Protein AF-A0A1Z4QZM4-F1 (afdb_monomer_lite)

Radius of gyration: 17.07 Å; chains: 1; bounding box: 27×51×29 Å

Foldseek 3Di:
DDDPVVLVVLVVVCVVVVHDSVVSVVVVVVVVVVVVCVVVVVPPDPPPPPVDDD

Secondary structure (DSSP, 8-state):
---HHHHHHHHHHHHHTTS-HHHHHHHHHHHHHHHHHHHTT-S-----------

Sequence (54 aa):
MIEEDVAELVKQLAQKHSLPTATFAASIFNKLVRDLANEEGLLGKQKITSDRKT

Structure (mmCIF, N/CA/C/O backbone):
data_AF-A0A1Z4QZM4-F1
#
_entry.id   AF-A0A1Z4QZM4-F1
#
loop_
_atom_site.group_PDB
_atom_site.id
_atom_site.type_symbol
_atom_site.label_atom_id
_atom_site.label_alt_id
_atom_site.label_comp_id
_atom_site.label_asym_id
_atom_site.label_entity_id
_atom_site.label_seq_id
_atom_site.pdbx_PDB_ins_code
_atom_site.Cartn_x
_atom_site.Cartn_y
_atom_site.Cartn_z
_atom_site.occupancy
_atom_site.B_iso_or_equiv
_atom_site.auth_seq_id
_atom_site.auth_comp_id
_atom_site.auth_asym_id
_atom_site.auth_atom_id
_atom_site.pdbx_PDB_model_num
ATOM 1 N N . MET A 1 1 ? 12.115 6.842 8.698 1.00 59.66 1 MET A N 1
ATOM 2 C CA . MET A 1 1 ? 10.977 7.423 9.439 1.00 59.66 1 MET A CA 1
ATOM 3 C C . MET A 1 1 ? 9.901 7.703 8.404 1.00 59.66 1 MET A C 1
ATOM 5 O O . MET A 1 1 ? 10.256 8.232 7.362 1.00 59.66 1 MET A O 1
ATOM 9 N N . ILE A 1 2 ? 8.666 7.234 8.600 1.00 66.75 2 ILE A N 1
ATOM 10 C CA . ILE A 1 2 ? 7.559 7.558 7.684 1.00 66.75 2 ILE A CA 1
ATOM 11 C C . ILE A 1 2 ? 7.115 8.979 8.035 1.00 66.75 2 ILE A C 1
ATOM 13 O O . ILE A 1 2 ? 6.975 9.279 9.219 1.00 66.75 2 ILE A O 1
ATOM 17 N N . GLU A 1 3 ? 6.959 9.842 7.034 1.00 86.19 3 GLU A N 1
ATOM 18 C CA . GLU A 1 3 ? 6.412 11.188 7.224 1.00 86.19 3 GLU A CA 1
ATOM 19 C C . GLU A 1 3 ? 5.012 11.093 7.843 1.00 86.19 3 GLU A C 1
ATOM 21 O O . GLU A 1 3 ? 4.216 10.227 7.471 1.00 86.19 3 GLU A O 1
ATOM 26 N N . GLU A 1 4 ? 4.721 11.956 8.813 1.00 80.25 4 GLU A N 1
ATOM 27 C CA . GLU A 1 4 ? 3.489 11.891 9.612 1.00 80.25 4 GLU A CA 1
ATOM 28 C C . GLU A 1 4 ? 2.232 11.956 8.721 1.00 80.25 4 GLU A C 1
ATOM 30 O O . GLU A 1 4 ? 1.282 11.192 8.910 1.00 80.25 4 GLU A O 1
ATOM 35 N N . ASP A 1 5 ? 2.305 12.746 7.648 1.00 87.38 5 ASP A N 1
ATOM 36 C CA . ASP A 1 5 ? 1.263 12.886 6.628 1.00 87.38 5 ASP A CA 1
ATOM 37 C C . ASP A 1 5 ? 0.970 11.566 5.893 1.00 87.38 5 ASP A C 1
ATOM 39 O O . ASP A 1 5 ? -0.181 11.229 5.605 1.00 87.38 5 ASP A O 1
ATOM 43 N N . VAL A 1 6 ? 2.006 10.766 5.626 1.00 87.88 6 VAL A N 1
ATOM 44 C CA . VAL A 1 6 ? 1.872 9.472 4.944 1.00 87.88 6 VAL A CA 1
ATOM 45 C C . VAL A 1 6 ? 1.228 8.444 5.870 1.00 87.88 6 VAL A C 1
ATOM 47 O O . VAL A 1 6 ? 0.396 7.651 5.424 1.00 87.88 6 VAL A O 1
ATOM 50 N N . ALA A 1 7 ? 1.562 8.460 7.161 1.00 88.44 7 ALA A N 1
ATOM 51 C CA . ALA A 1 7 ? 0.948 7.561 8.135 1.00 88.44 7 ALA A CA 1
ATOM 52 C C . ALA A 1 7 ? -0.566 7.816 8.267 1.00 88.44 7 ALA A C 1
ATOM 54 O O . ALA A 1 7 ? -1.354 6.862 8.290 1.00 88.44 7 ALA A O 1
ATOM 55 N N . GLU A 1 8 ? -0.981 9.086 8.279 1.00 92.62 8 GLU A N 1
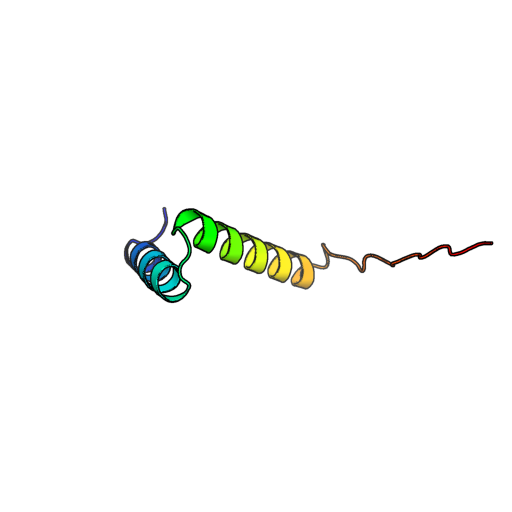ATOM 56 C CA . GLU A 1 8 ? -2.397 9.455 8.351 1.00 92.62 8 GLU A CA 1
ATOM 57 C C . GLU A 1 8 ? -3.145 9.081 7.059 1.00 92.62 8 GLU A C 1
ATOM 59 O O . GLU A 1 8 ? -4.228 8.491 7.119 1.00 92.62 8 GLU A O 1
ATOM 64 N N . LEU A 1 9 ? -2.535 9.296 5.887 1.00 93.31 9 LEU A N 1
ATOM 65 C CA . LEU A 1 9 ? -3.095 8.850 4.604 1.00 93.31 9 LEU A CA 1
ATOM 66 C C . LEU A 1 9 ? -3.286 7.328 4.552 1.00 93.31 9 LEU A C 1
ATOM 68 O O . LEU A 1 9 ? -4.345 6.848 4.141 1.00 93.31 9 LEU A O 1
ATOM 72 N N . VAL A 1 10 ? -2.300 6.550 5.007 1.00 93.00 10 VAL A N 1
ATOM 73 C CA . VAL A 1 10 ? -2.389 5.080 5.056 1.00 93.00 10 VAL A CA 1
ATOM 74 C C . VAL A 1 10 ? -3.538 4.634 5.960 1.00 93.00 10 VAL A C 1
ATOM 76 O O . VAL A 1 10 ? -4.269 3.708 5.607 1.00 93.00 10 VAL A O 1
ATOM 79 N N . LYS A 1 11 ? -3.746 5.304 7.096 1.00 93.50 11 LYS A N 1
ATOM 80 C CA . LYS A 1 11 ? -4.850 5.014 8.019 1.00 93.50 11 LYS A CA 1
ATOM 81 C C . LYS A 1 11 ? -6.217 5.341 7.410 1.00 93.50 11 LYS A C 1
ATOM 83 O O . LYS A 1 11 ? -7.118 4.505 7.490 1.00 93.50 11 LYS A O 1
ATOM 88 N N . GLN A 1 12 ? -6.370 6.497 6.764 1.00 96.12 12 GLN A N 1
ATOM 89 C CA . GLN A 1 12 ? -7.617 6.882 6.086 1.00 96.12 12 GLN A CA 1
ATOM 90 C C . GLN A 1 12 ? -7.961 5.925 4.938 1.00 96.12 12 GLN A C 1
ATOM 92 O O . GLN A 1 12 ? -9.106 5.488 4.791 1.00 96.12 12 GLN A O 1
ATOM 97 N N . LEU A 1 13 ? -6.961 5.546 4.140 1.00 95.44 13 LEU A N 1
ATOM 98 C CA . LEU A 1 13 ? -7.142 4.590 3.053 1.00 95.44 13 LEU A CA 1
ATOM 99 C C . LEU A 1 13 ? -7.472 3.192 3.588 1.00 95.44 13 LEU A C 1
ATOM 101 O O . LEU A 1 13 ? -8.404 2.561 3.094 1.00 95.44 13 LEU A O 1
ATOM 105 N N . ALA A 1 14 ? -6.798 2.728 4.640 1.00 96.56 14 ALA A N 1
ATOM 106 C CA . ALA A 1 14 ? -7.112 1.445 5.267 1.00 96.56 14 ALA A CA 1
ATOM 107 C C . ALA A 1 14 ? -8.575 1.375 5.740 1.00 96.56 14 ALA A C 1
ATOM 109 O O . ALA A 1 14 ? -9.267 0.394 5.458 1.00 96.56 14 ALA A O 1
ATOM 110 N N . GLN A 1 15 ? -9.079 2.449 6.360 1.00 95.94 15 GLN A N 1
ATOM 111 C CA . GLN A 1 15 ? -10.487 2.567 6.754 1.00 95.94 15 GLN A CA 1
ATOM 112 C C . GLN A 1 15 ? -11.433 2.510 5.549 1.00 95.94 15 GLN A C 1
ATOM 114 O O . GLN A 1 15 ? -12.390 1.737 5.562 1.00 95.94 15 GLN A O 1
ATOM 119 N N . LYS A 1 16 ? -11.143 3.260 4.477 1.00 96.69 16 LYS A N 1
ATOM 120 C CA . LYS A 1 16 ? -11.933 3.236 3.232 1.00 96.69 16 LYS A CA 1
ATOM 121 C C . LYS A 1 16 ? -12.007 1.835 2.614 1.00 96.69 16 LYS A C 1
ATOM 123 O O . LYS A 1 16 ? -13.025 1.468 2.035 1.00 96.69 16 LYS A O 1
ATOM 128 N N . HIS A 1 17 ? -10.939 1.056 2.755 1.00 91.94 17 HIS A N 1
ATOM 129 C CA . HIS A 1 17 ? -10.845 -0.315 2.262 1.00 91.94 17 HIS A CA 1
ATOM 130 C C . HIS A 1 17 ? -11.327 -1.373 3.271 1.00 91.94 17 HIS A C 1
ATOM 132 O O . HIS A 1 17 ? -11.262 -2.559 2.961 1.00 91.94 17 HIS A O 1
ATOM 138 N N . SER A 1 18 ? -11.838 -0.971 4.444 1.00 95.81 18 SER A N 1
ATOM 139 C CA . SER A 1 18 ? -12.264 -1.875 5.527 1.00 95.81 18 SER A CA 1
ATOM 140 C C . SER A 1 18 ? -11.181 -2.882 5.940 1.00 95.81 18 SER A C 1
ATOM 142 O O . SER A 1 18 ? -11.469 -4.039 6.246 1.00 95.81 18 SER A O 1
ATOM 144 N N . LEU A 1 19 ? -9.919 -2.446 5.937 1.00 93.19 19 LEU A N 1
ATOM 145 C CA . LEU A 1 19 ? -8.764 -3.262 6.299 1.00 93.19 19 LEU A CA 1
ATOM 146 C C . LEU A 1 19 ? -8.058 -2.693 7.534 1.00 93.19 19 LEU A C 1
ATOM 148 O O . LEU A 1 19 ? -8.012 -1.474 7.715 1.00 93.19 19 LEU A O 1
ATOM 152 N N . PRO A 1 20 ? -7.434 -3.545 8.365 1.00 96.12 20 PRO A N 1
ATOM 153 C CA . PRO A 1 20 ? -6.505 -3.072 9.382 1.00 96.12 20 PRO A CA 1
ATOM 154 C C . PRO A 1 20 ? -5.357 -2.285 8.737 1.00 96.12 20 PRO A C 1
ATOM 156 O O . PRO A 1 20 ? -4.805 -2.713 7.720 1.00 96.12 20 PRO A O 1
ATOM 159 N N . THR A 1 21 ? -4.949 -1.171 9.350 1.00 92.25 21 THR A N 1
ATOM 160 C CA . THR A 1 21 ? -3.899 -0.281 8.820 1.00 92.25 21 THR A CA 1
ATOM 161 C C . THR A 1 21 ? -2.612 -1.026 8.475 1.00 92.25 21 THR A C 1
ATOM 163 O O . THR A 1 21 ? -2.050 -0.818 7.404 1.00 92.25 21 THR A O 1
ATOM 166 N N . ALA A 1 22 ? -2.177 -1.949 9.337 1.00 93.06 22 ALA A N 1
ATOM 167 C CA . ALA A 1 22 ? -0.985 -2.760 9.100 1.00 93.06 22 ALA A CA 1
ATOM 168 C C . ALA A 1 22 ? -1.136 -3.688 7.881 1.00 93.06 22 ALA A C 1
ATOM 170 O O . ALA A 1 22 ? -0.223 -3.796 7.067 1.00 93.06 22 ALA A O 1
ATOM 171 N N . THR A 1 23 ? -2.300 -4.325 7.722 1.00 93.56 23 THR A N 1
ATOM 172 C CA . THR A 1 23 ? -2.601 -5.199 6.579 1.00 93.56 23 THR A CA 1
ATOM 173 C C . THR A 1 23 ? -2.635 -4.410 5.275 1.00 93.56 23 THR A C 1
ATOM 175 O O . THR A 1 23 ? -2.061 -4.840 4.275 1.00 93.56 23 THR A O 1
ATOM 178 N N . PHE A 1 24 ? -3.266 -3.235 5.292 1.00 95.00 24 PHE A N 1
ATOM 179 C CA . PHE A 1 24 ? -3.304 -2.344 4.138 1.00 95.00 24 PHE A CA 1
ATOM 180 C C . PHE A 1 24 ? -1.893 -1.874 3.757 1.00 95.00 24 PHE A C 1
ATOM 182 O O . PHE A 1 24 ? -1.488 -2.025 2.605 1.00 95.00 24 PHE A O 1
ATOM 189 N N . ALA A 1 25 ? -1.107 -1.402 4.728 1.00 93.06 25 ALA A N 1
ATOM 190 C CA . ALA A 1 25 ? 0.273 -0.972 4.509 1.00 93.06 25 ALA A CA 1
ATOM 191 C C . ALA A 1 25 ? 1.144 -2.095 3.922 1.00 93.06 25 ALA A C 1
ATOM 193 O O . ALA A 1 25 ? 1.847 -1.874 2.937 1.00 93.06 25 ALA A O 1
ATOM 194 N N . ALA A 1 26 ? 1.049 -3.312 4.467 1.00 94.00 26 ALA A N 1
ATOM 195 C CA . ALA A 1 26 ? 1.773 -4.474 3.952 1.00 94.00 26 ALA A CA 1
ATOM 196 C C . ALA A 1 26 ? 1.366 -4.818 2.509 1.00 94.00 26 ALA A C 1
ATOM 198 O O . ALA A 1 26 ? 2.220 -5.131 1.681 1.00 94.00 26 ALA A O 1
ATOM 199 N N . SER A 1 27 ? 0.074 -4.721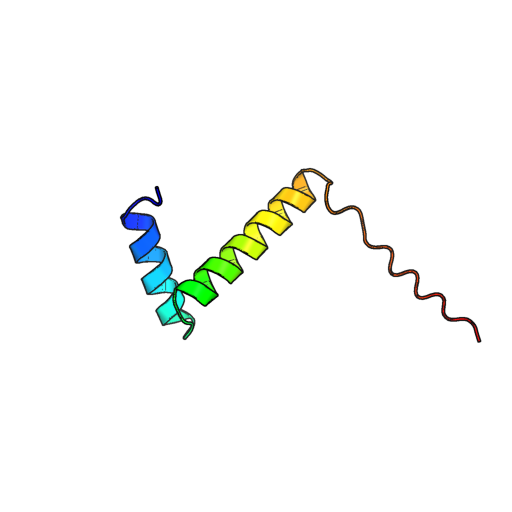 2.179 1.00 93.50 27 SER A N 1
ATOM 200 C CA . SER A 1 27 ? -0.413 -4.953 0.815 1.00 93.50 27 SER A CA 1
ATOM 201 C C . SER A 1 27 ? 0.138 -3.928 -0.179 1.00 93.50 27 SER A C 1
ATOM 203 O O . SER A 1 27 ? 0.526 -4.302 -1.287 1.00 93.50 27 SER A O 1
ATOM 205 N N . ILE A 1 28 ? 0.175 -2.648 0.199 1.00 93.81 28 ILE A N 1
ATOM 206 C CA . ILE A 1 28 ? 0.735 -1.584 -0.644 1.00 93.81 28 ILE A CA 1
ATOM 207 C C . ILE A 1 28 ? 2.244 -1.769 -0.804 1.00 93.81 28 ILE A C 1
ATOM 209 O O . ILE A 1 28 ? 2.743 -1.719 -1.926 1.00 93.81 28 ILE A O 1
ATOM 213 N N . PHE A 1 29 ? 2.956 -2.060 0.285 1.00 93.06 29 PHE A N 1
ATOM 214 C CA . PHE A 1 29 ? 4.390 -2.337 0.251 1.00 93.06 29 PHE A CA 1
ATOM 215 C C . PHE A 1 29 ? 4.720 -3.504 -0.685 1.00 93.06 29 PHE A C 1
ATOM 217 O O . PHE A 1 29 ? 5.562 -3.364 -1.568 1.00 93.06 29 PHE A O 1
ATOM 224 N N . ASN A 1 30 ? 4.000 -4.624 -0.567 1.00 93.19 30 ASN A N 1
ATOM 225 C CA . ASN A 1 30 ? 4.185 -5.779 -1.446 1.00 93.19 30 ASN A CA 1
ATOM 226 C C . ASN A 1 30 ? 3.962 -5.431 -2.920 1.00 93.19 30 ASN A C 1
ATOM 228 O O . ASN A 1 30 ? 4.698 -5.914 -3.779 1.00 93.19 30 ASN A O 1
ATOM 232 N N . LYS A 1 31 ? 2.960 -4.596 -3.222 1.00 93.31 31 LYS A N 1
ATOM 233 C CA . LYS A 1 31 ? 2.703 -4.134 -4.588 1.00 93.31 31 LYS A CA 1
ATOM 234 C C . LYS A 1 31 ? 3.872 -3.297 -5.116 1.00 93.31 31 LYS A C 1
ATOM 236 O O . LYS A 1 31 ? 4.401 -3.621 -6.170 1.00 93.31 31 LYS A O 1
ATOM 241 N N . LEU A 1 32 ? 4.315 -2.296 -4.354 1.00 93.88 32 LEU A N 1
ATOM 242 C CA . LEU A 1 32 ? 5.415 -1.409 -4.744 1.00 93.88 32 LEU A CA 1
ATOM 243 C C . LEU A 1 32 ? 6.729 -2.166 -4.947 1.00 93.88 32 LEU A C 1
ATOM 245 O O . LEU A 1 32 ? 7.399 -1.967 -5.953 1.00 93.88 32 LEU A O 1
ATOM 249 N N . VAL A 1 33 ? 7.077 -3.070 -4.027 1.00 92.94 33 VAL A N 1
ATOM 250 C CA . VAL A 1 33 ? 8.282 -3.904 -4.151 1.00 92.94 33 VAL A CA 1
ATOM 251 C C . VAL A 1 33 ? 8.209 -4.787 -5.392 1.00 92.94 33 VAL A C 1
ATOM 253 O O . VAL A 1 33 ? 9.212 -4.961 -6.077 1.00 92.94 33 VAL A O 1
ATOM 256 N N . ARG A 1 34 ? 7.033 -5.337 -5.708 1.00 91.69 34 ARG A N 1
ATOM 257 C CA . ARG A 1 34 ? 6.843 -6.162 -6.903 1.00 91.69 34 ARG A CA 1
ATOM 258 C C . ARG A 1 34 ? 6.954 -5.346 -8.188 1.00 91.69 34 ARG A C 1
ATOM 260 O O . ARG A 1 34 ? 7.565 -5.821 -9.137 1.00 91.69 34 ARG A O 1
ATOM 267 N N . ASP A 1 35 ? 6.380 -4.150 -8.211 1.00 92.38 35 ASP A N 1
ATOM 268 C CA . ASP A 1 35 ? 6.450 -3.244 -9.358 1.00 92.38 35 ASP A CA 1
ATOM 269 C C . ASP A 1 35 ? 7.907 -2.807 -9.600 1.00 92.38 35 ASP A C 1
ATOM 271 O O . AS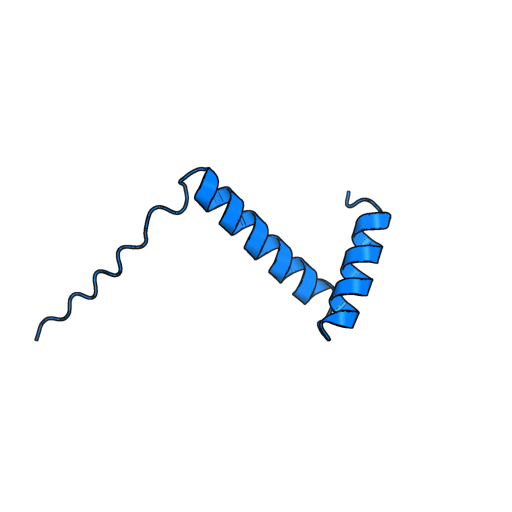P A 1 35 ? 8.416 -3.000 -10.702 1.00 92.38 35 ASP A O 1
ATOM 275 N N . LEU A 1 36 ? 8.627 -2.397 -8.549 1.00 93.75 36 LEU A N 1
ATOM 276 C CA . LEU A 1 36 ? 10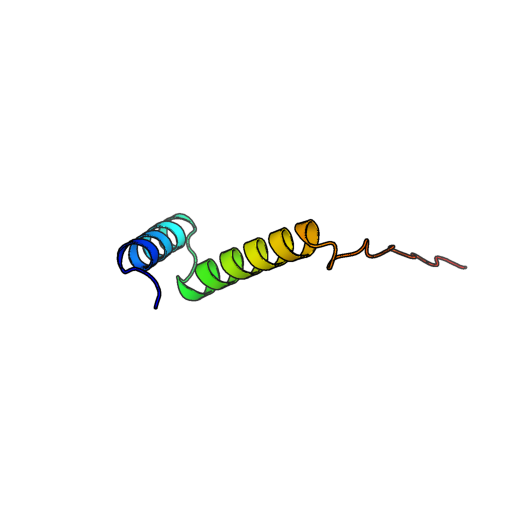.066 -2.098 -8.608 1.00 93.75 36 LEU A CA 1
ATOM 277 C C . LEU A 1 36 ? 10.886 -3.304 -9.078 1.00 93.75 36 LEU A C 1
ATOM 279 O O . LEU A 1 36 ? 11.722 -3.192 -9.966 1.00 93.75 36 LEU A O 1
ATOM 283 N N . ALA A 1 37 ? 10.629 -4.492 -8.531 1.00 91.56 37 ALA A N 1
ATOM 284 C CA . ALA A 1 37 ? 11.333 -5.699 -8.948 1.00 91.56 37 ALA A CA 1
ATOM 285 C C . ALA A 1 37 ? 11.037 -6.088 -10.411 1.00 91.56 37 ALA A C 1
ATOM 287 O O . ALA A 1 37 ? 11.872 -6.734 -11.044 1.00 91.56 37 ALA A O 1
ATOM 288 N N . ASN A 1 38 ? 9.880 -5.715 -10.966 1.00 90.69 38 ASN A N 1
ATOM 289 C CA . ASN A 1 38 ? 9.599 -5.873 -12.395 1.00 90.69 38 ASN A CA 1
ATOM 290 C C . ASN A 1 38 ? 10.375 -4.851 -13.240 1.00 90.69 38 ASN A C 1
ATOM 292 O O . ASN A 1 38 ? 10.936 -5.234 -14.266 1.00 90.69 38 ASN A O 1
ATOM 296 N N . GLU A 1 39 ? 10.411 -3.582 -12.824 1.00 91.00 39 GLU A N 1
ATOM 297 C CA . GLU A 1 39 ? 11.145 -2.505 -13.510 1.00 91.00 39 GLU A CA 1
ATOM 298 C C . GLU A 1 39 ? 12.651 -2.790 -13.564 1.00 91.00 39 GLU A C 1
ATOM 300 O O . GLU A 1 39 ? 13.266 -2.683 -14.623 1.00 91.00 39 GLU A O 1
ATOM 305 N N . GLU A 1 40 ? 13.215 -3.272 -12.457 1.00 91.00 40 GLU A N 1
ATOM 306 C CA . GLU A 1 40 ? 14.619 -3.689 -12.343 1.00 91.00 40 GLU A CA 1
ATOM 307 C C . GLU A 1 40 ? 14.904 -5.043 -13.030 1.00 91.00 40 GLU A C 1
ATOM 309 O O . GLU A 1 40 ? 16.026 -5.549 -13.007 1.00 91.00 40 GLU A O 1
ATOM 314 N N . GLY A 1 41 ? 13.887 -5.689 -13.617 1.00 87.12 41 GLY A N 1
ATOM 315 C CA . GLY A 1 41 ? 14.025 -6.984 -14.292 1.00 87.12 41 GLY A CA 1
ATOM 316 C C . GLY A 1 41 ? 14.344 -8.164 -13.363 1.00 87.12 41 GLY A C 1
ATOM 317 O O . GLY A 1 41 ? 14.675 -9.251 -13.839 1.00 87.12 41 GLY A O 1
ATOM 318 N N . LEU A 1 42 ? 14.219 -7.982 -12.046 1.00 84.94 42 LEU A N 1
ATOM 319 C CA . LEU A 1 42 ? 14.460 -9.002 -11.018 1.00 84.94 42 LEU A CA 1
ATOM 320 C C . LEU A 1 42 ? 13.354 -10.063 -10.994 1.00 84.94 42 LEU A C 1
ATOM 322 O O . LEU A 1 42 ? 13.595 -11.224 -10.660 1.00 84.94 42 LEU A O 1
ATOM 326 N N . LEU A 1 43 ? 12.141 -9.686 -11.397 1.00 73.81 43 LEU A N 1
ATOM 327 C CA . LEU A 1 43 ? 11.035 -10.606 -11.647 1.00 73.81 43 LEU A CA 1
ATOM 328 C C . LEU A 1 43 ? 11.009 -11.004 -13.126 1.00 73.81 43 LEU A C 1
ATOM 330 O O . LEU A 1 43 ? 10.110 -10.675 -13.900 1.00 73.81 43 LEU A O 1
ATOM 334 N N . GLY A 1 44 ? 12.028 -11.765 -13.520 1.00 58.31 44 GLY A N 1
ATOM 335 C CA . GLY A 1 44 ? 12.050 -12.468 -14.794 1.00 58.31 44 GLY A CA 1
ATOM 336 C C . GLY A 1 44 ? 10.912 -13.488 -14.856 1.00 58.31 44 GLY A C 1
ATOM 337 O O . GLY A 1 44 ? 10.788 -14.334 -13.973 1.00 58.31 44 GLY A O 1
ATOM 338 N N . LYS A 1 45 ? 10.077 -13.375 -15.901 1.00 59.53 45 LYS A N 1
ATOM 339 C CA . LYS A 1 45 ? 8.977 -14.276 -16.292 1.00 59.53 45 LYS A CA 1
ATOM 340 C C . LYS A 1 45 ? 9.077 -15.641 -15.605 1.00 59.53 45 LYS A C 1
ATOM 342 O O . LYS A 1 45 ? 9.857 -16.486 -16.047 1.00 59.53 45 LYS A O 1
ATOM 347 N N . GLN A 1 46 ? 8.250 -15.887 -14.584 1.00 51.59 46 GLN A N 1
ATOM 348 C CA . GLN A 1 46 ? 7.935 -17.258 -14.192 1.00 51.59 46 GLN A CA 1
ATOM 349 C C . GLN A 1 46 ? 7.311 -17.910 -15.427 1.00 51.59 46 GLN A C 1
ATOM 351 O O . GLN A 1 46 ? 6.123 -17.750 -15.705 1.00 51.59 46 GLN A O 1
ATOM 356 N N . LYS A 1 47 ? 8.139 -18.586 -16.233 1.00 46.12 47 LYS A N 1
ATOM 357 C CA . LYS A 1 47 ? 7.665 -19.554 -17.207 1.00 46.12 47 LYS A CA 1
ATOM 358 C C . LYS A 1 47 ? 6.869 -2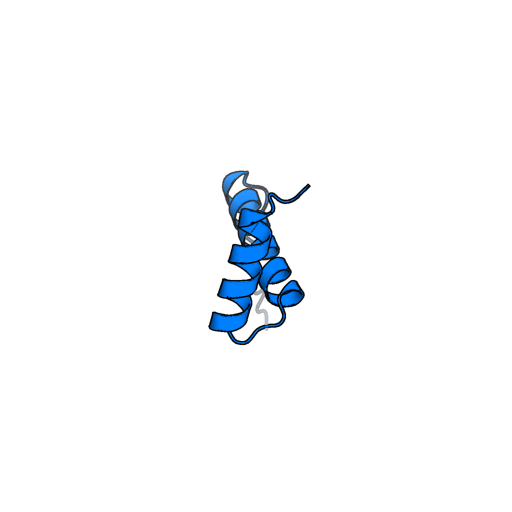0.547 -16.381 1.00 46.12 47 LYS A C 1
ATOM 360 O O . LYS A 1 47 ? 7.438 -21.350 -15.650 1.00 46.12 47 LYS A O 1
ATOM 365 N N . ILE A 1 48 ? 5.551 -20.466 -16.494 1.00 52.16 48 ILE A N 1
ATOM 366 C CA . ILE A 1 48 ? 4.658 -21.566 -16.180 1.00 52.16 48 ILE A CA 1
ATOM 367 C C . ILE A 1 48 ? 5.034 -22.660 -17.185 1.00 52.16 48 ILE A C 1
ATOM 369 O O . ILE A 1 48 ? 4.421 -22.796 -18.240 1.00 52.16 48 ILE A O 1
ATOM 373 N N . THR A 1 49 ? 6.106 -23.406 -16.917 1.00 50.66 49 THR A N 1
ATOM 374 C CA . THR A 1 49 ? 6.293 -24.726 -17.509 1.00 50.66 49 THR A CA 1
ATOM 375 C C . THR A 1 49 ? 5.288 -25.617 -16.806 1.00 50.66 49 THR A C 1
ATOM 377 O O . THR A 1 49 ? 5.595 -26.319 -15.847 1.00 50.66 49 THR A O 1
ATOM 380 N N . SER A 1 50 ? 4.040 -25.510 -17.260 1.00 41.47 50 SER A N 1
ATOM 381 C CA . SER A 1 50 ? 3.070 -26.579 -17.125 1.00 41.47 50 SER A CA 1
ATOM 382 C C . SER A 1 50 ? 3.598 -27.712 -18.002 1.00 41.47 50 SER A C 1
ATOM 384 O O . SER A 1 50 ? 3.231 -27.829 -19.169 1.00 41.47 50 SER A O 1
ATOM 386 N N . ASP A 1 51 ? 4.552 -28.485 -17.475 1.00 45.81 51 ASP A N 1
ATOM 387 C CA . ASP A 1 51 ? 4.917 -29.769 -18.062 1.00 45.81 51 ASP A CA 1
ATOM 388 C C . ASP A 1 51 ? 3.758 -30.715 -17.751 1.00 45.81 51 ASP A C 1
ATOM 390 O O . ASP A 1 51 ? 3.687 -31.397 -16.730 1.00 45.8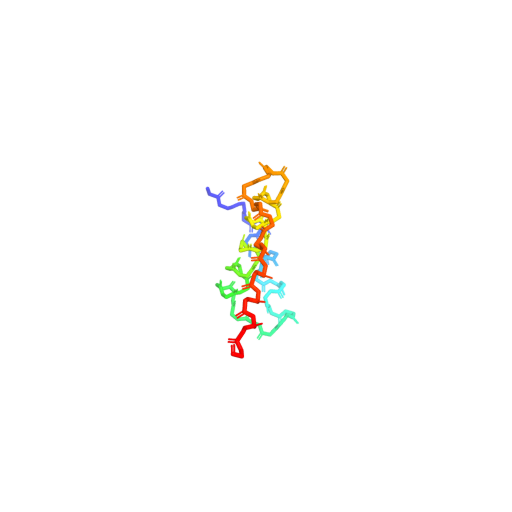1 51 ASP A O 1
ATOM 394 N N . ARG A 1 52 ? 2.738 -30.608 -18.599 1.00 48.69 52 ARG A N 1
ATOM 395 C CA . ARG A 1 52 ? 1.665 -31.575 -18.711 1.00 48.69 52 ARG A CA 1
ATOM 396 C C . ARG A 1 52 ? 2.196 -32.669 -19.635 1.00 48.69 52 ARG A C 1
ATOM 398 O O . ARG A 1 52 ? 2.138 -32.529 -20.852 1.00 48.69 52 ARG A O 1
ATOM 405 N N . LYS A 1 53 ? 2.706 -33.742 -19.043 1.00 47.78 53 LYS A N 1
ATOM 406 C CA . LYS A 1 53 ? 2.811 -35.072 -19.657 1.00 47.78 53 LYS A CA 1
ATOM 407 C C . LYS A 1 53 ? 2.144 -36.033 -18.671 1.00 47.78 53 LYS A C 1
ATOM 409 O O . LYS A 1 53 ? 2.566 -36.087 -17.522 1.00 47.78 53 LYS A O 1
ATOM 414 N N . THR A 1 54 ? 0.910 -36.492 -18.921 1.00 48.09 54 THR A N 1
ATOM 415 C CA . THR A 1 54 ? 0.601 -37.760 -19.630 1.00 48.09 54 THR A CA 1
ATOM 416 C C . THR A 1 54 ? 1.682 -38.805 -19.469 1.00 48.09 54 THR A C 1
ATOM 418 O O . THR A 1 54 ? 2.773 -38.568 -20.034 1.00 48.09 54 THR A O 1
#

pLDDT: mean 82.21, std 17.73, range [41.47, 96.69]